Protein AF-A0A9D7KGC4-F1 (afdb_monomer_lite)

pLDDT: mean 89.95, std 12.55, range [38.28, 97.88]

Sequence (109 aa):
MANPQGGLAIKSLQLKQWIYLRDTSAYSVFLEPSGKDAYAVLGLTDRLRDILGGSGVSLRTGIVEFCGRFVCDGIVSNPVWLGSNYRKDFAAHLAALKKKGKFHVSPTC

Foldseek 3Di:
DPDPQVVVQVVQKDFDKWAQQADDPQFTWIADPVLQAIEGEAAPPDGLCVLVVHHGWTWTFIWTAGPFHTYGPNDIDDIDHDDPVVSVVVVVSVVVCVVVVRYYGTDDD

Radius of gyration: 13.59 Å; chains: 1; bounding box: 35×38×26 Å

Structure (mmCIF, N/CA/C/O backbone):
data_AF-A0A9D7KGC4-F1
#
_entry.id   AF-A0A9D7KGC4-F1
#
loop_
_atom_site.group_PDB
_atom_site.id
_atom_site.type_symbol
_atom_site.label_atom_id
_atom_site.label_alt_id
_atom_site.label_comp_id
_atom_site.label_asym_id
_atom_site.label_entity_id
_atom_site.label_seq_id
_atom_site.pdbx_PDB_ins_code
_atom_site.Cartn_x
_atom_site.Cartn_y
_atom_site.Cartn_z
_atom_site.occupancy
_atom_site.B_iso_or_equiv
_atom_site.auth_seq_id
_atom_site.auth_comp_id
_atom_site.auth_asym_id
_atom_site.auth_atom_id
_atom_site.pdbx_PDB_model_num
ATOM 1 N N . MET A 1 1 ? -19.258 -26.433 1.092 1.00 38.28 1 MET A N 1
ATOM 2 C CA . MET A 1 1 ? -20.197 -25.452 1.679 1.00 38.28 1 MET A CA 1
ATOM 3 C C . MET A 1 1 ? -19.608 -24.072 1.438 1.00 38.28 1 MET A C 1
ATOM 5 O O . MET A 1 1 ? -18.481 -23.849 1.859 1.00 38.28 1 MET A O 1
ATOM 9 N N . ALA A 1 2 ? -20.277 -23.200 0.681 1.00 48.66 2 ALA A N 1
ATOM 10 C CA . ALA A 1 2 ? -19.781 -21.844 0.450 1.00 48.66 2 ALA A CA 1
ATOM 11 C C . ALA A 1 2 ? -19.772 -21.083 1.784 1.00 48.66 2 ALA A C 1
ATOM 13 O O . ALA A 1 2 ? -20.787 -21.055 2.477 1.00 48.66 2 ALA A O 1
ATOM 14 N N . ASN A 1 3 ? -18.624 -20.518 2.163 1.00 50.78 3 ASN A N 1
ATOM 15 C CA . ASN A 1 3 ? -18.505 -19.703 3.366 1.00 50.78 3 ASN A CA 1
ATOM 16 C C . ASN A 1 3 ? -19.401 -18.457 3.193 1.00 50.78 3 ASN A C 1
ATOM 18 O O . ASN A 1 3 ? -19.121 -17.653 2.298 1.00 50.78 3 ASN A O 1
ATOM 22 N N . PRO A 1 4 ? -20.459 -18.266 4.005 1.00 51.81 4 PRO A N 1
ATOM 23 C CA . PRO A 1 4 ? -21.400 -17.152 3.853 1.00 51.81 4 PRO A CA 1
ATOM 24 C C . PRO A 1 4 ? -20.734 -15.769 3.963 1.00 51.81 4 PRO A C 1
ATOM 26 O O . PRO A 1 4 ? -21.314 -14.772 3.540 1.00 51.81 4 PRO A O 1
ATOM 29 N N . GLN A 1 5 ? -19.492 -15.694 4.453 1.00 56.12 5 GLN A N 1
ATOM 30 C CA . GLN A 1 5 ? -18.712 -14.457 4.487 1.00 56.12 5 GLN A CA 1
ATOM 31 C C . GLN A 1 5 ? -18.150 -14.020 3.122 1.00 56.12 5 GLN A C 1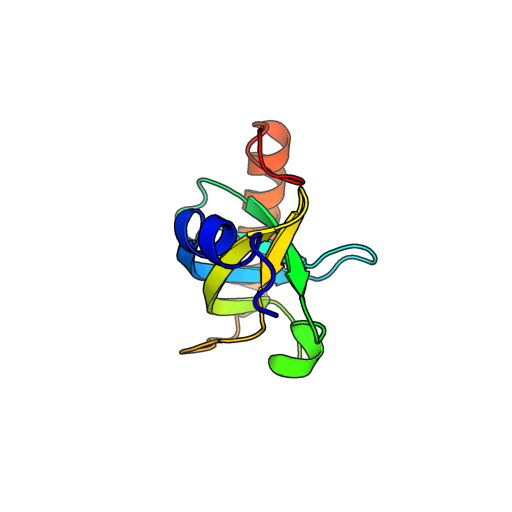
ATOM 33 O O . GLN A 1 5 ? -17.924 -12.830 2.916 1.00 56.12 5 GLN A O 1
ATOM 38 N N . GLY A 1 6 ? -17.977 -14.936 2.161 1.00 55.59 6 GLY A N 1
ATOM 39 C CA . GLY A 1 6 ? -17.430 -14.601 0.838 1.00 55.59 6 GLY A CA 1
ATOM 40 C C . GLY A 1 6 ? -18.342 -13.676 0.020 1.00 55.59 6 GLY A C 1
ATOM 41 O O . GLY A 1 6 ? -17.867 -12.756 -0.640 1.00 55.59 6 GLY A O 1
ATOM 42 N N . GLY A 1 7 ? -19.664 -13.859 0.118 1.00 58.88 7 GLY A N 1
ATOM 43 C CA . GLY A 1 7 ? -20.644 -13.005 -0.567 1.00 58.88 7 GLY A CA 1
ATOM 44 C C . GLY A 1 7 ? -20.740 -11.585 0.006 1.00 58.88 7 GLY A C 1
ATOM 45 O O . GLY A 1 7 ? -21.048 -10.647 -0.727 1.00 58.88 7 GLY A O 1
ATOM 46 N N . LEU A 1 8 ? -20.443 -11.408 1.300 1.00 60.69 8 LEU A N 1
ATOM 47 C CA . LEU A 1 8 ? -20.351 -10.090 1.939 1.00 60.69 8 LEU A CA 1
ATOM 48 C C . LEU A 1 8 ? -19.035 -9.387 1.593 1.00 60.69 8 LEU A C 1
ATOM 50 O O . LEU A 1 8 ? -19.050 -8.186 1.343 1.00 60.69 8 LEU A O 1
ATOM 54 N N . ALA A 1 9 ? -17.936 -10.139 1.488 1.00 67.19 9 ALA A N 1
ATOM 55 C CA . ALA A 1 9 ? -16.644 -9.614 1.060 1.00 67.19 9 ALA A CA 1
ATOM 56 C C . ALA A 1 9 ? -16.741 -8.963 -0.333 1.00 67.19 9 ALA A C 1
ATOM 58 O O . ALA A 1 9 ? -16.315 -7.833 -0.517 1.00 67.19 9 ALA A O 1
ATOM 59 N N . ILE A 1 10 ? -17.412 -9.588 -1.308 1.00 75.94 10 ILE A N 1
ATOM 60 C CA . ILE A 1 10 ? -17.550 -9.005 -2.661 1.00 75.94 10 ILE A CA 1
ATOM 61 C C . ILE A 1 10 ? -18.130 -7.577 -2.639 1.00 75.94 10 ILE A C 1
ATOM 63 O O . ILE A 1 10 ? -17.742 -6.752 -3.464 1.00 75.94 10 ILE A O 1
ATOM 67 N N . LYS A 1 11 ? -19.011 -7.245 -1.686 1.00 83.19 11 LYS A N 1
ATOM 68 C CA . LYS A 1 11 ? -19.609 -5.902 -1.593 1.00 83.19 11 LYS A CA 1
ATOM 69 C C . LYS A 1 11 ? -18.611 -4.813 -1.198 1.00 83.19 11 LYS A C 1
ATOM 71 O O . LYS A 1 11 ? -18.806 -3.666 -1.584 1.00 83.19 11 LYS A O 1
ATOM 76 N N . SER A 1 12 ? -17.566 -5.155 -0.447 1.00 87.44 12 SER A N 1
ATOM 77 C CA . SER A 1 12 ? -16.516 -4.216 -0.035 1.00 87.44 12 SER A CA 1
ATOM 78 C C . SER A 1 12 ? -15.323 -4.199 -0.995 1.00 87.44 12 SER A C 1
ATOM 80 O O . SER A 1 12 ? -14.350 -3.484 -0.754 1.00 87.44 12 SER A O 1
ATOM 82 N N . LEU A 1 13 ? -15.382 -4.963 -2.095 1.00 90.69 13 LEU A N 1
ATOM 83 C CA . LEU A 1 13 ? -14.295 -5.064 -3.060 1.00 90.69 13 LEU A CA 1
ATOM 84 C C . LEU A 1 13 ? -13.989 -3.708 -3.710 1.00 90.69 13 LEU A C 1
ATOM 86 O O . LEU A 1 13 ? -14.752 -3.177 -4.515 1.00 90.69 13 LEU A O 1
ATOM 90 N N . GLN A 1 14 ? -12.794 -3.198 -3.436 1.00 92.75 14 GLN A N 1
ATOM 91 C CA . GLN A 1 14 ? -12.225 -2.021 -4.074 1.00 92.75 14 GLN A CA 1
ATOM 92 C C . GLN A 1 14 ? -11.231 -2.439 -5.161 1.00 92.75 14 GLN A C 1
ATOM 94 O O . GLN A 1 14 ? -10.024 -2.548 -4.922 1.00 92.75 14 GLN A O 1
ATOM 99 N N . LEU A 1 15 ? -11.739 -2.656 -6.376 1.00 93.75 15 LEU A N 1
ATOM 100 C CA . LEU A 1 15 ? -10.912 -2.929 -7.551 1.00 93.75 15 LEU A CA 1
ATOM 101 C C . LEU A 1 15 ? -10.472 -1.621 -8.222 1.00 93.75 15 LEU A C 1
ATOM 103 O O . LEU A 1 15 ? -11.207 -1.037 -9.019 1.00 93.75 15 LEU A O 1
ATOM 107 N N . LYS A 1 16 ? -9.250 -1.172 -7.934 1.00 95.12 16 LYS A N 1
ATOM 108 C CA . LYS A 1 16 ? -8.681 0.065 -8.496 1.00 95.12 16 LYS A CA 1
ATOM 109 C C . LYS A 1 16 ? -7.159 -0.010 -8.613 1.00 95.12 16 LYS A C 1
ATOM 111 O O . LYS A 1 16 ? -6.557 -1.050 -8.347 1.00 95.12 16 LYS A O 1
ATOM 116 N N . GLN A 1 17 ? -6.553 1.086 -9.064 1.00 96.56 17 GLN A N 1
ATOM 117 C CA . GLN A 1 17 ? -5.106 1.263 -9.031 1.00 96.56 17 GLN A CA 1
ATOM 118 C C . GLN A 1 17 ? -4.654 1.538 -7.595 1.00 96.56 17 GLN A C 1
ATOM 120 O O . GLN A 1 17 ? -5.278 2.323 -6.881 1.00 96.56 17 GLN A O 1
ATOM 125 N N . TRP A 1 18 ? -3.545 0.925 -7.204 1.00 97.38 18 TRP A N 1
ATOM 126 C CA . TRP A 1 18 ? -2.945 1.039 -5.888 1.00 97.38 18 TRP A CA 1
ATOM 127 C C . TRP A 1 18 ? -1.431 1.173 -5.982 1.00 97.38 18 TRP A C 1
ATOM 129 O O . TRP A 1 18 ? -0.793 0.632 -6.885 1.00 97.38 18 TRP A O 1
ATOM 139 N N . ILE A 1 19 ? -0.853 1.843 -4.992 1.00 97.62 19 ILE A N 1
ATOM 140 C CA . ILE A 1 19 ? 0.583 1.863 -4.748 1.00 97.62 19 ILE A CA 1
ATOM 141 C C . ILE A 1 19 ? 0.893 0.899 -3.609 1.00 97.62 19 ILE A C 1
ATOM 143 O O . ILE A 1 19 ? 0.664 1.213 -2.442 1.00 97.62 19 ILE A O 1
ATOM 147 N N . TYR A 1 20 ? 1.451 -0.260 -3.940 1.00 97.38 20 TYR A N 1
ATOM 148 C CA . TYR A 1 20 ? 2.060 -1.155 -2.968 1.00 97.38 20 TYR A CA 1
ATOM 149 C C . TYR A 1 20 ? 3.453 -0.637 -2.614 1.00 97.38 20 TYR A C 1
ATOM 151 O O . TYR A 1 20 ? 4.432 -0.841 -3.335 1.00 97.38 20 TYR A O 1
ATOM 159 N N . LEU A 1 21 ? 3.540 0.082 -1.499 1.00 97.44 21 LEU A N 1
ATOM 160 C CA . LEU A 1 21 ? 4.747 0.819 -1.145 1.00 97.44 21 LEU A CA 1
ATOM 16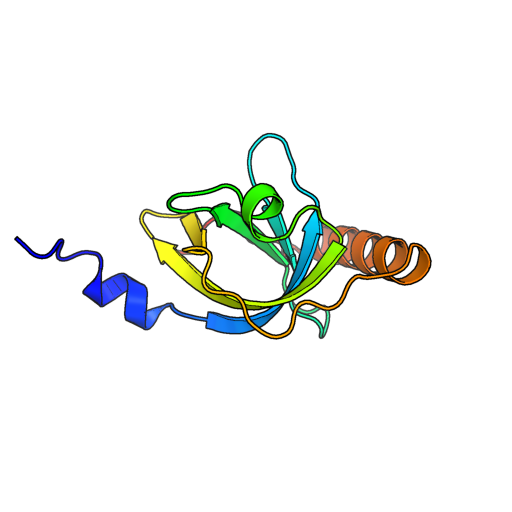1 C C . LEU A 1 21 ? 5.821 -0.089 -0.540 1.00 97.44 21 LEU A C 1
ATOM 163 O O . LEU A 1 21 ? 6.975 -0.079 -0.972 1.00 97.44 21 LEU A O 1
ATOM 167 N N . ARG A 1 22 ? 5.449 -0.839 0.500 1.00 96.88 22 ARG A N 1
ATOM 168 C CA . ARG A 1 22 ? 6.361 -1.682 1.282 1.00 96.88 22 ARG A CA 1
ATOM 169 C C . ARG A 1 22 ? 5.605 -2.683 2.135 1.00 96.88 22 ARG A C 1
ATOM 171 O O . ARG A 1 22 ? 4.433 -2.472 2.442 1.00 96.88 22 ARG A O 1
ATOM 178 N N . ASP A 1 23 ? 6.329 -3.684 2.608 1.00 95.62 23 ASP A N 1
ATOM 179 C CA . ASP A 1 23 ? 5.877 -4.531 3.705 1.00 95.62 23 ASP A CA 1
ATOM 180 C C . ASP A 1 23 ? 6.353 -4.005 5.050 1.00 95.62 23 ASP A C 1
ATOM 182 O O . ASP A 1 23 ? 7.370 -3.319 5.176 1.00 95.62 23 ASP A O 1
ATOM 186 N N . THR A 1 24 ? 5.598 -4.383 6.064 1.00 94.88 24 THR A N 1
ATOM 187 C CA . THR A 1 24 ? 6.013 -4.422 7.459 1.00 94.88 24 THR A CA 1
ATOM 188 C C . THR A 1 24 ? 6.068 -5.886 7.900 1.00 94.88 24 THR A C 1
ATOM 190 O O . THR A 1 24 ? 5.747 -6.785 7.124 1.00 94.88 24 THR A O 1
ATOM 193 N N . SER A 1 25 ? 6.433 -6.144 9.154 1.00 92.12 25 SER A N 1
ATOM 194 C CA . SER A 1 25 ? 6.329 -7.493 9.724 1.00 92.12 25 SER A CA 1
ATOM 195 C C . SER A 1 25 ? 4.886 -8.006 9.816 1.00 92.12 25 SER A C 1
ATOM 197 O O . SER A 1 25 ? 4.691 -9.213 9.892 1.00 92.12 25 SER A O 1
ATOM 199 N N . ALA A 1 26 ? 3.889 -7.112 9.819 1.00 93.56 26 ALA A N 1
ATOM 200 C CA . ALA A 1 26 ? 2.491 -7.460 10.073 1.00 93.56 26 ALA A CA 1
ATOM 201 C C . ALA A 1 26 ? 1.573 -7.324 8.848 1.00 93.56 26 ALA A C 1
ATOM 203 O O . ALA A 1 26 ? 0.545 -7.985 8.797 1.00 93.56 26 ALA A O 1
ATOM 204 N N . TYR A 1 27 ? 1.897 -6.449 7.894 1.00 96.00 27 TYR A N 1
ATOM 205 C CA . TYR A 1 27 ? 1.039 -6.126 6.746 1.00 96.00 27 TYR A CA 1
ATOM 206 C C . TYR A 1 27 ? 1.803 -5.419 5.623 1.00 96.00 27 TYR A C 1
ATOM 208 O O . TYR A 1 27 ? 2.859 -4.819 5.852 1.00 96.00 27 TYR A O 1
ATOM 216 N N . SER A 1 28 ? 1.217 -5.397 4.430 1.00 96.81 28 SER A N 1
ATOM 217 C CA . SER A 1 28 ? 1.647 -4.580 3.296 1.00 96.81 28 SER A CA 1
ATOM 218 C C . SER A 1 28 ? 0.955 -3.213 3.317 1.00 96.81 28 SER A C 1
ATOM 220 O O . SER A 1 28 ? -0.219 -3.096 3.658 1.00 96.81 28 SER A O 1
ATOM 222 N N . VAL A 1 29 ? 1.679 -2.150 2.968 1.00 97.88 29 VAL A N 1
ATOM 223 C CA . VAL A 1 29 ? 1.132 -0.787 2.903 1.00 97.88 29 VAL A CA 1
ATOM 224 C C . VAL A 1 29 ? 0.680 -0.479 1.486 1.00 97.88 29 VAL A C 1
ATOM 226 O O . VAL A 1 29 ? 1.509 -0.415 0.574 1.00 97.88 29 VAL A O 1
ATOM 229 N N . PHE A 1 30 ? -0.616 -0.227 1.334 1.00 97.69 30 PHE A N 1
ATOM 230 C CA . PHE A 1 30 ? -1.225 0.204 0.083 1.00 97.69 30 PHE A CA 1
ATOM 231 C C . PHE A 1 30 ? -1.653 1.663 0.190 1.00 97.69 30 PHE A C 1
ATOM 233 O O . PHE A 1 30 ? -2.240 2.063 1.190 1.00 97.69 30 PHE A O 1
ATOM 240 N N . LEU A 1 31 ? -1.361 2.464 -0.830 1.00 97.75 31 LEU A N 1
ATOM 241 C CA . LEU A 1 31 ? -1.866 3.828 -0.950 1.00 97.75 31 LEU A CA 1
ATOM 242 C C . LEU A 1 31 ? -2.750 3.934 -2.181 1.00 97.75 31 LEU A C 1
ATOM 244 O O . LEU A 1 31 ? -2.452 3.362 -3.230 1.00 97.75 31 LEU A O 1
ATOM 248 N N . GLU A 1 32 ? -3.821 4.699 -2.059 1.00 94.81 32 GLU A N 1
ATOM 249 C CA . GLU A 1 32 ? -4.568 5.147 -3.221 1.00 94.81 32 GLU A CA 1
ATOM 250 C C . GLU A 1 32 ? -3.722 6.210 -3.971 1.00 94.81 32 GLU A C 1
ATOM 252 O O . GLU A 1 32 ? -3.164 7.097 -3.318 1.00 94.81 32 GLU A O 1
ATOM 257 N N . PRO A 1 33 ? -3.557 6.128 -5.309 1.00 90.81 33 PRO A N 1
ATOM 258 C CA . PRO A 1 33 ? -2.629 6.986 -6.052 1.00 90.81 33 PRO A CA 1
ATOM 259 C C . PRO A 1 33 ? -2.901 8.487 -5.937 1.00 90.81 33 PRO A C 1
ATOM 261 O O . PRO A 1 33 ? -1.953 9.266 -5.989 1.00 90.81 33 PRO A O 1
ATOM 264 N N . SER A 1 34 ? -4.159 8.905 -5.748 1.00 90.25 34 SER A N 1
ATOM 265 C CA . SER A 1 34 ? -4.484 10.318 -5.511 1.00 90.25 34 SER A CA 1
ATOM 266 C C . SER A 1 34 ? -4.080 10.813 -4.115 1.00 90.25 34 SER A C 1
ATOM 268 O O . SER A 1 34 ? -4.214 11.997 -3.814 1.00 90.25 34 SER A O 1
ATOM 270 N N . GLY A 1 35 ? -3.550 9.928 -3.264 1.00 87.06 35 GLY A N 1
ATOM 271 C CA . GLY A 1 35 ? -3.022 10.268 -1.949 1.00 87.06 35 GLY A CA 1
ATOM 272 C C . GLY A 1 35 ? -4.108 10.575 -0.923 1.00 87.06 35 GLY A C 1
ATOM 273 O O . GLY A 1 35 ? -3.837 11.306 0.028 1.00 87.06 35 GLY A O 1
ATOM 274 N N . LYS A 1 36 ? -5.330 10.057 -1.113 1.00 93.38 36 LYS A N 1
ATOM 275 C CA . LYS A 1 36 ? -6.465 10.297 -0.204 1.00 93.38 36 LYS A CA 1
ATOM 276 C C . LYS A 1 36 ? -6.475 9.379 1.007 1.00 93.38 36 LYS A C 1
ATOM 278 O O . LYS A 1 36 ? -6.753 9.839 2.112 1.00 93.38 36 LYS A O 1
ATOM 283 N N . ASP A 1 37 ? -6.150 8.110 0.792 1.00 95.88 37 ASP A N 1
ATOM 284 C CA . ASP A 1 37 ? -6.238 7.065 1.803 1.00 95.88 37 ASP A CA 1
ATOM 285 C C . ASP A 1 37 ? -5.091 6.064 1.653 1.00 95.88 37 ASP A C 1
ATOM 287 O O . ASP A 1 37 ? -4.568 5.825 0.558 1.00 95.88 37 ASP A O 1
ATOM 291 N N . ALA A 1 38 ? -4.716 5.457 2.773 1.00 97.75 38 ALA A N 1
ATOM 292 C CA . ALA A 1 38 ? -3.773 4.352 2.823 1.00 97.75 38 ALA A CA 1
ATOM 293 C C . ALA A 1 38 ? -4.326 3.219 3.690 1.00 97.75 38 ALA A C 1
ATOM 295 O O . ALA A 1 38 ? -5.077 3.464 4.629 1.00 97.75 38 ALA A O 1
ATOM 296 N N . TYR A 1 39 ? -3.925 1.987 3.394 1.00 97.69 39 TYR A N 1
ATOM 297 C CA . TYR A 1 39 ? -4.479 0.774 3.985 1.00 97.69 39 TYR A CA 1
ATOM 298 C C . TYR A 1 39 ? -3.364 -0.177 4.417 1.00 97.69 39 TYR A C 1
ATOM 300 O O . TYR A 1 39 ? -2.351 -0.329 3.726 1.00 97.69 39 TYR A O 1
ATOM 308 N N . ALA A 1 40 ? -3.558 -0.820 5.567 1.00 97.38 40 ALA A N 1
ATOM 309 C CA . ALA A 1 40 ? -2.796 -1.994 5.974 1.00 97.38 40 ALA A CA 1
ATOM 310 C C . ALA A 1 40 ? -3.474 -3.240 5.394 1.00 97.38 40 ALA A C 1
ATOM 312 O O . ALA A 1 40 ? -4.578 -3.586 5.807 1.00 97.38 40 ALA A O 1
ATOM 313 N N . VAL A 1 41 ? -2.827 -3.890 4.430 1.00 96.50 41 VAL A N 1
ATOM 314 C CA . VAL A 1 41 ? -3.403 -4.982 3.636 1.00 96.50 41 VAL A CA 1
ATOM 315 C C . VAL A 1 41 ? -2.657 -6.278 3.908 1.00 96.50 41 VAL A C 1
ATOM 317 O O . VAL A 1 41 ? -1.424 -6.298 3.927 1.00 96.50 41 VAL A O 1
ATOM 320 N N . LEU A 1 42 ? -3.399 -7.365 4.092 1.00 94.81 42 LEU A N 1
ATOM 321 C CA . LEU A 1 42 ? -2.855 -8.716 4.189 1.00 94.81 42 LEU A CA 1
ATOM 322 C C . LEU A 1 42 ? -3.009 -9.450 2.857 1.00 94.81 42 LEU A C 1
ATOM 324 O O . LEU A 1 42 ? -4.026 -9.314 2.182 1.00 94.81 42 LEU A O 1
ATOM 328 N N . GLY A 1 43 ? -2.016 -10.256 2.495 1.00 92.25 43 GLY A N 1
ATOM 329 C CA . GLY A 1 43 ? -2.227 -11.298 1.495 1.00 92.25 43 GLY A CA 1
ATOM 330 C C . GLY A 1 43 ? -3.116 -12.389 2.089 1.00 92.25 43 GLY A C 1
ATOM 331 O O . GLY A 1 43 ? -2.876 -12.797 3.225 1.00 92.25 43 GLY A O 1
ATOM 332 N N . LEU A 1 44 ? -4.158 -12.813 1.371 1.00 86.31 44 LEU A N 1
ATOM 333 C CA . LEU A 1 44 ? -5.086 -13.831 1.873 1.00 86.31 44 LEU A CA 1
ATOM 334 C C . LEU A 1 44 ? -4.433 -15.219 1.919 1.00 86.31 44 LEU A C 1
ATOM 336 O O . LEU A 1 44 ? -4.577 -15.929 2.912 1.00 86.31 44 LEU A O 1
ATOM 340 N N . THR A 1 45 ? -3.701 -15.564 0.860 1.00 85.12 45 THR A N 1
ATOM 341 C CA . THR A 1 45 ? -3.047 -16.869 0.697 1.00 85.12 45 THR A CA 1
ATOM 342 C C . THR A 1 45 ? -1.530 -16.707 0.699 1.00 85.12 45 THR A C 1
ATOM 344 O O . THR A 1 45 ? -0.850 -17.222 1.584 1.00 85.12 45 THR A O 1
ATOM 347 N N . ASP A 1 46 ? -1.011 -15.899 -0.228 1.00 86.88 46 ASP A N 1
ATOM 348 C CA . ASP A 1 46 ? 0.421 -15.649 -0.391 1.00 86.88 46 ASP A CA 1
ATOM 349 C C . ASP A 1 46 ? 0.799 -14.222 0.006 1.00 86.88 46 ASP A C 1
ATOM 351 O O . ASP A 1 46 ? -0.014 -13.292 -0.047 1.00 86.88 46 ASP A O 1
ATOM 355 N N . ARG A 1 47 ? 2.069 -14.005 0.368 1.00 87.75 47 ARG A N 1
ATOM 356 C CA . ARG A 1 47 ? 2.561 -12.640 0.589 1.00 87.75 47 ARG A CA 1
ATOM 357 C C . ARG A 1 47 ? 2.647 -11.923 -0.753 1.00 87.75 47 ARG A C 1
ATOM 359 O O . ARG A 1 47 ? 3.195 -12.440 -1.721 1.00 87.75 47 ARG A O 1
ATOM 366 N N . LEU A 1 48 ? 2.210 -10.668 -0.789 1.00 88.38 48 LEU A N 1
ATOM 367 C CA . LEU A 1 48 ? 2.191 -9.883 -2.028 1.00 88.38 48 LEU A CA 1
ATOM 368 C C . LEU A 1 48 ? 3.577 -9.677 -2.645 1.00 88.38 48 LEU A C 1
ATOM 370 O O . LEU A 1 48 ? 3.701 -9.645 -3.865 1.00 88.38 48 LEU A O 1
ATOM 374 N N . ARG A 1 49 ? 4.629 -9.596 -1.824 1.00 91.25 49 ARG A N 1
ATOM 375 C CA . ARG A 1 49 ? 6.010 -9.563 -2.322 1.00 91.25 49 ARG A CA 1
ATOM 376 C C . ARG A 1 49 ? 6.438 -10.832 -3.050 1.00 91.25 49 ARG A C 1
ATOM 378 O O . ARG A 1 49 ? 7.296 -10.727 -3.915 1.00 91.25 49 ARG A O 1
ATOM 385 N N . ASP A 1 50 ? 5.872 -11.985 -2.708 1.00 90.75 50 ASP A N 1
ATOM 386 C CA . ASP A 1 50 ? 6.241 -13.264 -3.315 1.00 90.75 50 ASP A CA 1
ATOM 387 C C . ASP A 1 50 ? 5.567 -13.383 -4.692 1.00 90.75 50 ASP A C 1
ATOM 389 O O . ASP A 1 50 ? 6.178 -13.864 -5.640 1.00 90.75 50 ASP A O 1
ATOM 393 N N . ILE A 1 51 ? 4.361 -12.816 -4.837 1.00 89.75 51 ILE A N 1
ATOM 394 C CA . ILE A 1 51 ? 3.654 -12.676 -6.122 1.00 89.75 51 ILE A CA 1
ATOM 395 C C . ILE A 1 51 ? 4.331 -11.636 -7.027 1.00 89.75 51 ILE A C 1
ATOM 397 O O . ILE A 1 51 ? 4.482 -11.847 -8.227 1.00 89.75 51 ILE A O 1
ATOM 401 N N . LEU A 1 52 ? 4.708 -10.482 -6.468 1.00 90.44 52 LEU A N 1
ATOM 402 C CA . LEU A 1 52 ? 5.223 -9.351 -7.243 1.00 90.44 52 LEU A CA 1
ATOM 403 C C . LEU A 1 52 ? 6.745 -9.374 -7.418 1.00 90.44 52 LEU A C 1
ATOM 405 O O . LEU A 1 52 ? 7.245 -8.636 -8.252 1.00 90.44 52 LEU A O 1
ATOM 409 N N . GLY A 1 53 ? 7.494 -10.171 -6.654 1.00 90.25 53 GLY A N 1
ATOM 410 C CA . GLY A 1 53 ? 8.965 -10.190 -6.654 1.00 90.25 53 GLY A CA 1
ATOM 411 C C . GLY A 1 53 ? 9.626 -9.074 -5.829 1.00 90.25 53 GLY A C 1
ATOM 412 O O . GLY A 1 53 ? 10.842 -8.897 -5.882 1.00 90.25 53 GLY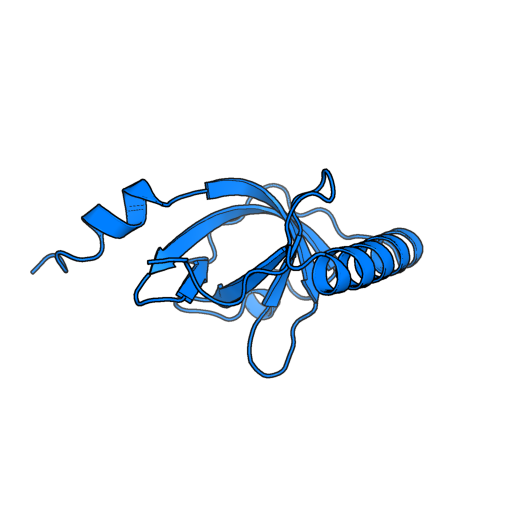 A O 1
ATOM 413 N N . GLY A 1 54 ? 8.850 -8.290 -5.072 1.00 91.62 54 GLY A N 1
ATOM 414 C CA . GLY A 1 54 ? 9.335 -7.143 -4.297 1.00 91.62 54 GLY A CA 1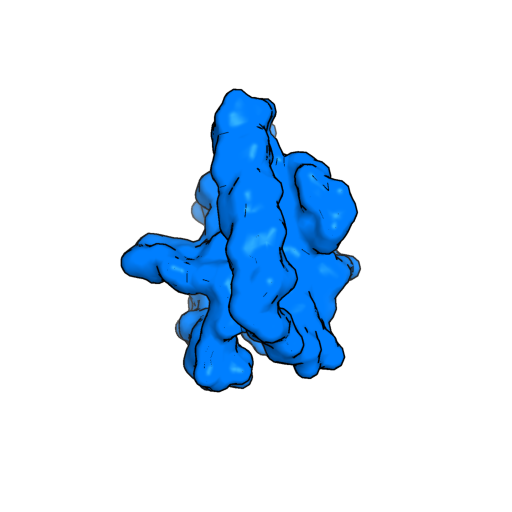
ATOM 415 C C . GLY A 1 54 ? 8.273 -6.065 -4.069 1.00 91.62 54 GLY A C 1
ATOM 416 O O . GLY A 1 54 ? 7.131 -6.204 -4.493 1.00 91.62 54 GLY A O 1
ATOM 417 N N . SER A 1 55 ? 8.655 -4.971 -3.400 1.00 93.00 55 SER A N 1
ATOM 418 C CA . SER A 1 55 ? 7.761 -3.845 -3.087 1.00 93.00 55 SER A CA 1
ATOM 419 C C . SER A 1 55 ? 8.099 -2.564 -3.855 1.00 93.00 55 SER A C 1
ATOM 421 O O . SER A 1 55 ? 9.176 -2.429 -4.442 1.00 93.00 55 SER A O 1
ATOM 423 N N . GLY A 1 56 ? 7.199 -1.580 -3.792 1.00 96.06 56 GLY A N 1
ATOM 424 C CA . GLY A 1 56 ? 7.318 -0.331 -4.539 1.00 96.06 56 GLY A CA 1
ATOM 425 C C . GLY A 1 56 ? 6.795 -0.509 -5.956 1.00 96.06 56 GLY A C 1
ATOM 426 O O . GLY A 1 56 ? 7.531 -0.292 -6.917 1.00 96.06 56 GLY A O 1
ATOM 427 N N . VAL A 1 57 ? 5.538 -0.933 -6.059 1.00 96.94 57 VAL A N 1
ATOM 428 C CA . VAL A 1 57 ? 4.851 -1.247 -7.314 1.00 96.94 57 VAL A CA 1
ATOM 429 C C . VAL A 1 57 ? 3.550 -0.456 -7.374 1.00 96.94 57 VAL A C 1
ATOM 431 O O . VAL A 1 57 ? 2.801 -0.405 -6.401 1.00 96.94 57 VAL A O 1
ATOM 434 N N . SER A 1 58 ? 3.272 0.149 -8.521 1.00 97.06 58 SER A N 1
ATOM 435 C CA . SER A 1 58 ? 1.933 0.599 -8.888 1.00 97.06 58 SER A CA 1
ATOM 436 C C . SER A 1 58 ? 1.240 -0.550 -9.607 1.00 97.06 58 SER A C 1
ATOM 438 O O . SER A 1 58 ? 1.758 -1.038 -10.606 1.00 97.06 58 SER A O 1
ATOM 440 N N . LEU A 1 59 ? 0.106 -1.021 -9.100 1.00 96.38 59 LEU A N 1
ATOM 441 C CA . LEU A 1 59 ? -0.631 -2.133 -9.698 1.00 96.38 59 LEU A CA 1
ATOM 442 C C . LEU A 1 59 ? -2.139 -1.935 -9.577 1.00 96.38 59 LEU A C 1
ATOM 444 O O . LEU A 1 59 ? -2.616 -1.221 -8.696 1.00 96.38 59 LEU A O 1
ATOM 448 N N . ARG A 1 60 ? -2.903 -2.626 -10.418 1.00 96.50 60 ARG A N 1
ATOM 449 C CA . ARG A 1 60 ? -4.350 -2.740 -10.255 1.00 96.50 60 ARG A CA 1
ATOM 450 C C . ARG A 1 60 ? -4.686 -4.068 -9.589 1.00 96.50 60 ARG A C 1
ATOM 452 O O . ARG A 1 60 ? -4.317 -5.125 -10.094 1.00 96.50 60 ARG A O 1
ATOM 459 N N . THR A 1 61 ? -5.385 -4.005 -8.461 1.00 95.56 61 THR A N 1
ATOM 460 C CA . THR A 1 61 ? -5.792 -5.175 -7.669 1.00 95.56 61 THR A CA 1
ATOM 461 C C . THR A 1 61 ? -7.045 -4.872 -6.849 1.00 95.56 61 THR A C 1
ATOM 463 O O . THR A 1 61 ? -7.441 -3.709 -6.703 1.00 95.56 61 THR A O 1
ATOM 466 N N . GLY A 1 62 ? -7.692 -5.925 -6.359 1.00 94.25 62 GLY A N 1
ATOM 467 C CA . GLY A 1 62 ? -8.818 -5.843 -5.445 1.00 94.25 62 GLY A CA 1
ATOM 468 C C . GLY A 1 62 ? -8.353 -5.876 -3.995 1.00 94.25 62 GLY A C 1
ATOM 469 O O . GLY A 1 62 ? -7.679 -6.818 -3.587 1.00 94.25 62 GLY A O 1
ATOM 470 N N . ILE A 1 63 ? -8.751 -4.872 -3.216 1.00 94.94 63 ILE A N 1
ATOM 471 C CA . ILE A 1 63 ? -8.702 -4.939 -1.752 1.00 94.94 63 ILE A CA 1
ATOM 472 C C . ILE A 1 63 ? -10.117 -5.158 -1.250 1.00 94.94 63 ILE A C 1
ATOM 474 O O . ILE A 1 63 ? -11.038 -4.482 -1.702 1.00 94.94 63 ILE A O 1
ATOM 478 N N . VAL A 1 64 ? -10.285 -6.088 -0.321 1.00 93.38 64 VAL A N 1
ATOM 479 C CA . VAL A 1 64 ? -11.587 -6.449 0.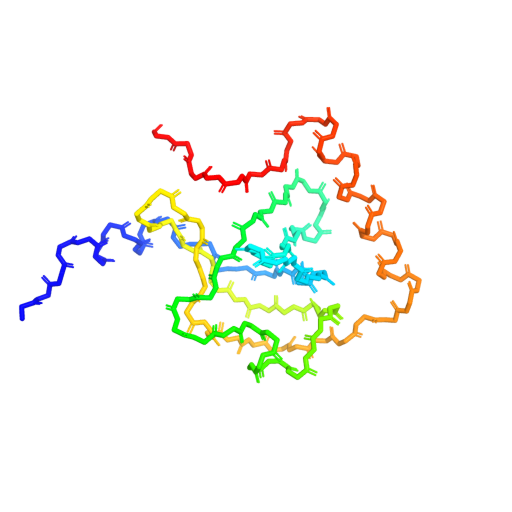225 1.00 93.38 64 VAL A CA 1
ATOM 480 C C . VAL A 1 64 ? -11.556 -6.473 1.745 1.00 93.38 64 VAL A C 1
ATOM 482 O O . VAL A 1 64 ? -10.528 -6.766 2.354 1.00 93.38 64 VAL A O 1
ATOM 485 N N . GLU A 1 65 ? -12.681 -6.148 2.367 1.00 93.38 65 GLU A N 1
ATOM 486 C CA . GLU A 1 65 ? -12.855 -6.265 3.810 1.00 93.38 65 GLU A CA 1
ATOM 487 C C . GLU A 1 65 ? -13.282 -7.691 4.153 1.00 93.38 65 GLU A C 1
ATOM 489 O O . GLU A 1 65 ? -14.317 -8.176 3.692 1.00 93.38 65 GLU A O 1
ATOM 494 N N . PHE A 1 66 ? -12.477 -8.370 4.965 1.00 89.50 66 PHE A N 1
ATOM 495 C CA . PHE A 1 66 ? -12.716 -9.746 5.377 1.00 89.50 66 PHE A CA 1
ATOM 496 C C . PHE A 1 66 ? -12.248 -9.944 6.818 1.00 89.50 66 PHE A C 1
ATOM 498 O O . PHE A 1 66 ? -11.114 -9.605 7.158 1.00 89.50 66 PHE A O 1
ATOM 505 N N . CYS A 1 67 ? -13.124 -10.462 7.684 1.00 89.12 67 CYS A N 1
ATOM 506 C CA . CYS A 1 67 ? -12.826 -10.722 9.100 1.00 89.12 67 CYS A CA 1
ATOM 507 C C . CYS A 1 67 ? -12.164 -9.534 9.841 1.00 89.12 67 CYS A C 1
ATOM 509 O O . CYS A 1 67 ? -11.212 -9.719 10.599 1.00 89.12 67 CYS A O 1
ATOM 511 N N . GLY A 1 68 ? -12.628 -8.299 9.604 1.00 90.56 68 GLY A N 1
ATOM 512 C CA . GLY A 1 68 ? -12.075 -7.099 10.254 1.00 90.56 68 GLY A CA 1
ATOM 513 C C . GLY A 1 68 ? -10.666 -6.714 9.780 1.00 90.56 68 GLY A C 1
ATOM 514 O O . GLY A 1 68 ? -9.945 -5.985 10.470 1.00 90.56 68 GLY A O 1
ATOM 515 N N . ARG A 1 69 ? -10.254 -7.194 8.604 1.00 93.50 69 ARG A N 1
ATOM 516 C CA . ARG A 1 69 ? -8.986 -6.868 7.946 1.00 93.50 69 ARG A CA 1
ATOM 517 C C . ARG A 1 69 ? -9.236 -6.436 6.507 1.00 93.50 69 ARG A C 1
ATOM 519 O O . ARG A 1 69 ? -10.208 -6.861 5.890 1.00 93.50 69 ARG A O 1
ATOM 526 N N . PHE A 1 70 ? -8.328 -5.630 5.967 1.00 95.44 70 PHE A N 1
ATOM 527 C CA . PHE A 1 70 ? -8.226 -5.444 4.523 1.00 95.44 70 PHE A CA 1
ATOM 528 C C . PHE A 1 70 ? -7.331 -6.545 3.961 1.00 95.44 70 PHE A C 1
ATOM 530 O O . PHE A 1 70 ? -6.207 -6.730 4.435 1.00 95.44 70 PHE A O 1
ATOM 537 N N . VAL A 1 71 ? -7.820 -7.277 2.967 1.00 94.81 71 VAL A N 1
ATOM 538 C CA . VAL A 1 71 ? -7.093 -8.390 2.355 1.00 94.81 71 VAL A CA 1
ATOM 539 C C . VAL A 1 71 ? -7.033 -8.250 0.838 1.00 94.81 71 VAL A C 1
ATOM 541 O O . VAL A 1 71 ? -7.881 -7.606 0.221 1.00 94.81 71 VAL A O 1
ATOM 544 N N . CYS A 1 72 ? -6.013 -8.855 0.245 1.00 93.88 72 CYS A N 1
ATOM 545 C CA . CYS A 1 72 ? -5.822 -8.998 -1.189 1.00 93.88 72 CYS A CA 1
ATOM 546 C C . CYS A 1 72 ? -5.540 -10.473 -1.488 1.00 93.88 72 CYS A C 1
ATOM 548 O O . CYS A 1 72 ? -4.641 -11.064 -0.893 1.00 93.88 72 CYS A O 1
ATOM 550 N N . ASP A 1 73 ? -6.288 -11.062 -2.418 1.00 84.56 73 ASP A N 1
ATOM 551 C CA . ASP A 1 73 ? -6.134 -12.471 -2.817 1.00 84.56 73 ASP A CA 1
ATOM 552 C C . ASP A 1 73 ? -5.057 -12.677 -3.901 1.00 84.56 73 ASP A C 1
ATOM 554 O O . ASP A 1 73 ? -4.977 -13.709 -4.551 1.00 84.56 73 ASP A O 1
ATOM 558 N N . GLY A 1 74 ? -4.224 -11.663 -4.154 1.00 82.25 74 GLY A N 1
ATOM 559 C CA . GLY A 1 74 ? -3.092 -11.787 -5.074 1.00 82.25 74 GLY A CA 1
ATOM 560 C C . GLY A 1 74 ? -3.425 -11.652 -6.562 1.00 82.25 74 GLY A C 1
ATOM 561 O O . GLY A 1 74 ? -2.522 -11.721 -7.392 1.00 82.25 74 GLY A O 1
ATOM 562 N N . ILE A 1 75 ? -4.682 -11.376 -6.926 1.00 89.38 75 ILE A N 1
ATOM 563 C CA . ILE A 1 75 ? -5.051 -11.031 -8.308 1.00 89.38 75 ILE A CA 1
ATOM 564 C C . ILE A 1 75 ? -4.532 -9.624 -8.623 1.00 89.38 75 ILE A C 1
ATOM 566 O O . ILE A 1 75 ? -5.033 -8.626 -8.095 1.00 89.38 75 ILE A O 1
ATOM 570 N N . VAL A 1 76 ? -3.532 -9.536 -9.498 1.00 92.25 76 VAL A N 1
ATOM 571 C CA . VAL A 1 76 ? -2.857 -8.285 -9.866 1.00 92.25 76 VAL A CA 1
ATOM 572 C C . VAL A 1 76 ? -2.813 -8.106 -11.381 1.00 92.25 76 VAL A C 1
ATOM 574 O O . VAL A 1 76 ? -2.718 -9.067 -12.138 1.00 92.25 76 VAL A O 1
ATOM 577 N N . SER A 1 77 ? -2.866 -6.858 -11.840 1.00 94.12 77 SER A N 1
ATOM 578 C CA . SER A 1 77 ? -2.705 -6.498 -13.251 1.00 94.12 77 SER A CA 1
ATOM 579 C C . SER A 1 77 ? -1.849 -5.241 -13.400 1.00 94.12 77 SER A C 1
ATOM 581 O O . SER A 1 77 ? -1.843 -4.375 -12.519 1.00 94.12 77 SER A O 1
ATOM 583 N N . ASN A 1 78 ? -1.129 -5.155 -14.522 1.00 92.38 78 ASN A N 1
ATOM 584 C CA . ASN A 1 78 ? -0.285 -4.021 -14.916 1.00 92.38 78 ASN A CA 1
ATOM 585 C C . ASN A 1 78 ? 0.693 -3.537 -13.822 1.00 92.38 78 ASN A C 1
ATOM 587 O O . ASN A 1 78 ? 0.657 -2.357 -13.465 1.00 92.38 78 ASN A O 1
ATOM 591 N N . PRO A 1 79 ? 1.548 -4.413 -13.254 1.00 95.44 79 PRO A N 1
ATOM 592 C CA . PRO A 1 79 ? 2.531 -3.983 -12.269 1.00 95.44 79 PRO A CA 1
ATOM 593 C C . PRO A 1 79 ? 3.587 -3.072 -12.913 1.00 95.44 79 PRO A C 1
ATOM 595 O O . PRO A 1 79 ? 4.236 -3.437 -13.891 1.00 95.44 79 PRO A O 1
ATOM 598 N N . VAL A 1 80 ? 3.785 -1.891 -12.331 1.00 96.56 80 VAL A N 1
ATOM 599 C CA . VAL A 1 80 ? 4.808 -0.916 -12.723 1.00 96.56 80 VAL A CA 1
ATOM 600 C C . VAL A 1 80 ? 5.703 -0.624 -11.526 1.00 96.56 80 VAL A C 1
ATOM 602 O O . VAL A 1 80 ? 5.251 -0.113 -10.501 1.00 96.56 80 VAL A O 1
ATOM 605 N N . TRP A 1 81 ? 6.991 -0.932 -11.654 1.00 97.06 81 TRP A N 1
ATOM 606 C CA . TRP A 1 81 ? 7.971 -0.700 -10.598 1.00 97.06 81 TRP A CA 1
ATOM 607 C C . TRP A 1 81 ? 8.287 0.779 -10.430 1.00 97.06 81 TRP A C 1
ATOM 609 O O . TRP A 1 81 ? 8.595 1.492 -11.383 1.00 97.06 81 TRP A O 1
ATOM 619 N N . LEU A 1 82 ? 8.257 1.233 -9.183 1.00 96.81 82 LEU A N 1
ATOM 620 C CA . LEU A 1 82 ? 8.547 2.612 -8.833 1.00 96.81 82 LEU A CA 1
ATOM 621 C C . LEU A 1 82 ? 10.039 2.799 -8.585 1.00 96.81 82 LEU A C 1
ATOM 623 O O . LEU A 1 82 ? 10.640 2.071 -7.789 1.00 96.81 82 LEU A O 1
ATOM 627 N N . GLY A 1 83 ? 10.608 3.833 -9.204 1.00 97.06 83 GLY A N 1
ATOM 628 C CA . GLY A 1 83 ? 11.943 4.328 -8.878 1.00 97.06 83 GLY A CA 1
ATOM 629 C C . GLY A 1 83 ? 12.021 4.916 -7.464 1.00 97.06 83 GLY A C 1
ATOM 630 O O . GLY A 1 83 ? 11.011 5.182 -6.808 1.00 97.06 83 GLY A O 1
ATOM 631 N N . SER A 1 84 ? 13.243 5.143 -6.985 1.00 95.94 84 SER A N 1
ATOM 632 C CA . SER A 1 84 ? 13.513 5.585 -5.609 1.00 95.94 84 SER A CA 1
ATOM 633 C C . SER A 1 84 ? 12.855 6.921 -5.242 1.00 95.94 84 SER A C 1
ATOM 635 O O . SER A 1 84 ? 12.382 7.059 -4.115 1.00 95.94 84 SER A O 1
ATOM 637 N N . ASN A 1 85 ? 12.774 7.874 -6.175 1.00 97.62 85 ASN A N 1
ATOM 638 C CA . ASN A 1 85 ? 12.145 9.179 -5.941 1.00 97.62 85 ASN A CA 1
ATOM 639 C C . ASN A 1 85 ? 10.643 9.036 -5.668 1.00 97.62 85 ASN A C 1
ATOM 641 O O . ASN A 1 85 ? 10.184 9.420 -4.598 1.00 97.62 85 ASN A O 1
ATOM 645 N N . TYR A 1 86 ? 9.914 8.333 -6.540 1.00 96.62 86 TYR A N 1
ATOM 646 C CA . TYR A 1 86 ? 8.494 8.044 -6.320 1.00 96.62 86 TYR A CA 1
ATOM 647 C C . TYR A 1 86 ? 8.243 7.316 -4.995 1.00 96.62 86 TYR A C 1
ATOM 649 O O . TYR A 1 86 ? 7.304 7.641 -4.272 1.00 96.62 86 TYR A O 1
ATOM 657 N N . ARG A 1 87 ? 9.097 6.354 -4.620 1.00 96.50 87 ARG A N 1
ATOM 658 C CA . ARG A 1 87 ? 8.970 5.659 -3.325 1.00 96.50 87 ARG A CA 1
ATOM 659 C C . ARG A 1 87 ? 9.104 6.616 -2.138 1.00 96.50 87 ARG A C 1
ATOM 661 O O . ARG A 1 87 ? 8.350 6.482 -1.176 1.00 96.50 87 ARG A O 1
ATOM 668 N N . LYS A 1 88 ? 10.047 7.564 -2.190 1.00 96.94 88 LYS A N 1
ATOM 669 C CA . LYS A 1 88 ? 10.216 8.593 -1.150 1.00 96.94 88 LYS A CA 1
ATOM 670 C C . LYS A 1 88 ? 8.989 9.497 -1.073 1.00 96.94 88 LYS A C 1
ATOM 672 O O . LYS A 1 88 ? 8.481 9.717 0.026 1.00 96.94 88 LYS A O 1
ATOM 677 N N . ASP A 1 89 ? 8.471 9.927 -2.218 1.00 96.56 89 ASP A N 1
ATOM 678 C CA . ASP A 1 89 ? 7.292 10.790 -2.282 1.00 96.56 89 ASP A CA 1
ATOM 679 C C . ASP A 1 89 ? 6.066 10.091 -1.688 1.00 96.56 89 ASP A C 1
ATOM 681 O O . ASP A 1 89 ? 5.383 10.647 -0.826 1.00 96.56 89 ASP A O 1
ATOM 685 N N . PHE A 1 90 ? 5.811 8.833 -2.052 1.00 97.44 90 PHE A N 1
ATOM 686 C CA . PHE A 1 90 ? 4.711 8.062 -1.465 1.00 97.44 90 PHE A CA 1
ATOM 687 C C . PHE A 1 90 ? 4.918 7.763 0.025 1.00 97.44 90 PHE A C 1
ATOM 689 O O . PHE A 1 90 ? 3.949 7.737 0.785 1.00 97.44 90 PHE A O 1
ATOM 696 N N . ALA A 1 91 ? 6.158 7.589 0.489 1.00 97.06 91 ALA A N 1
ATOM 697 C CA . ALA A 1 91 ? 6.440 7.453 1.916 1.00 97.06 91 ALA A CA 1
ATOM 698 C C . ALA A 1 91 ? 6.138 8.748 2.694 1.00 97.06 91 ALA A C 1
ATOM 700 O O . ALA A 1 91 ? 5.589 8.683 3.798 1.00 97.06 91 ALA A O 1
ATOM 701 N N . ALA A 1 92 ? 6.432 9.916 2.116 1.00 97.06 92 ALA A N 1
ATOM 702 C CA . ALA A 1 92 ? 6.063 11.207 2.692 1.00 97.06 92 ALA A CA 1
ATOM 703 C C . ALA A 1 92 ? 4.534 11.387 2.735 1.00 97.06 92 ALA A C 1
ATOM 705 O O . ALA A 1 92 ? 3.986 11.776 3.771 1.00 97.06 92 ALA A O 1
ATOM 706 N N . HIS A 1 93 ? 3.830 11.008 1.663 1.00 96.81 93 HIS A N 1
ATOM 707 C CA . HIS A 1 93 ? 2.364 11.006 1.632 1.00 96.81 93 HIS A CA 1
ATOM 708 C C . HIS A 1 93 ? 1.767 10.076 2.690 1.00 96.81 93 HIS A C 1
ATOM 710 O O . HIS A 1 93 ? 0.862 10.484 3.416 1.00 96.81 93 HIS A O 1
ATOM 716 N N . LEU A 1 94 ? 2.308 8.865 2.862 1.00 97.88 94 LEU A N 1
ATOM 717 C CA . LEU A 1 94 ? 1.888 7.956 3.931 1.00 97.88 94 LEU A CA 1
ATOM 718 C C . LEU A 1 94 ? 2.027 8.608 5.312 1.00 97.88 94 LEU A C 1
ATOM 720 O O . LEU A 1 94 ? 1.132 8.487 6.149 1.00 97.88 94 LEU A O 1
ATOM 724 N N . ALA A 1 95 ? 3.145 9.290 5.570 1.00 97.62 95 ALA A N 1
ATOM 725 C CA . ALA A 1 95 ? 3.362 9.971 6.842 1.00 97.62 95 ALA A CA 1
ATOM 726 C C . ALA A 1 95 ? 2.317 11.077 7.077 1.00 97.62 95 ALA A C 1
ATOM 728 O O . ALA A 1 95 ? 1.794 11.200 8.186 1.00 97.62 95 ALA A O 1
ATOM 729 N N . ALA A 1 96 ? 1.963 11.838 6.038 1.00 97.25 96 ALA A N 1
ATOM 730 C CA . ALA A 1 96 ? 0.902 12.840 6.107 1.00 97.25 96 ALA A CA 1
ATOM 731 C C . ALA A 1 96 ? -0.483 12.209 6.340 1.00 97.25 96 ALA A C 1
ATOM 733 O O . ALA A 1 96 ? -1.241 12.694 7.180 1.00 97.25 96 ALA A O 1
ATOM 734 N N . LEU A 1 97 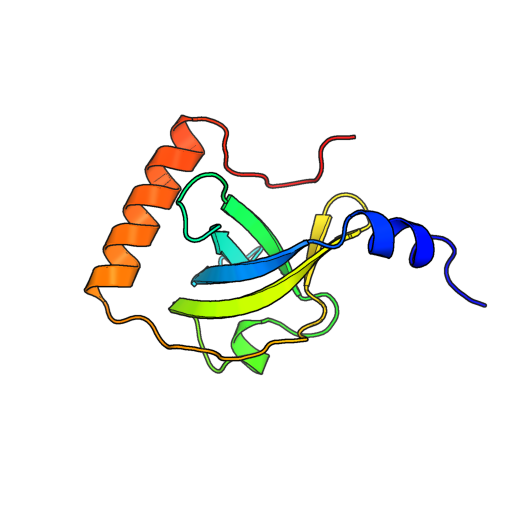? -0.800 11.107 5.655 1.00 97.62 97 LEU A N 1
ATOM 735 C CA . LEU A 1 97 ? -2.059 10.373 5.817 1.00 97.62 97 LEU A CA 1
ATOM 736 C C . LEU A 1 97 ? -2.231 9.827 7.234 1.00 97.62 97 LEU A C 1
ATOM 738 O O . LEU A 1 97 ? -3.301 9.976 7.821 1.00 97.62 97 LEU A O 1
ATOM 742 N N . LYS A 1 98 ? -1.163 9.281 7.829 1.00 97.06 98 LYS A N 1
ATOM 743 C CA . LYS A 1 98 ? -1.171 8.843 9.232 1.00 97.06 98 LYS A CA 1
ATOM 744 C C . LYS A 1 98 ? -1.511 9.986 10.187 1.00 97.06 98 LYS A C 1
ATOM 746 O O . LYS A 1 98 ? -2.384 9.823 11.031 1.00 97.06 98 LYS A O 1
ATOM 751 N N . LYS A 1 99 ? -0.878 11.154 10.020 1.00 97.31 99 LYS A N 1
ATOM 752 C CA . LYS A 1 99 ? -1.159 12.346 10.844 1.00 97.31 99 LYS A CA 1
ATOM 753 C C . LYS A 1 99 ? -2.609 12.828 10.718 1.00 97.31 99 LYS A C 1
ATOM 755 O O . LYS A 1 99 ? -3.141 13.388 11.665 1.00 97.31 99 LYS A O 1
ATOM 760 N N . LYS A 1 100 ? -3.242 12.605 9.563 1.00 96.94 100 LYS A N 1
ATOM 761 C CA . LYS A 1 100 ? -4.635 12.985 9.277 1.00 96.94 100 LYS A CA 1
ATOM 762 C C . LYS A 1 100 ? -5.666 11.913 9.662 1.00 96.94 100 LYS A C 1
ATOM 764 O O . LYS A 1 100 ? -6.844 12.102 9.379 1.00 96.94 100 LYS A O 1
ATOM 769 N N . GLY A 1 101 ? -5.248 10.779 10.232 1.00 96.38 101 GLY A N 1
ATOM 770 C CA . GLY A 1 101 ? -6.154 9.659 10.520 1.00 96.38 101 GLY A CA 1
ATOM 771 C C . GLY A 1 101 ? -6.711 8.975 9.263 1.00 96.38 101 GLY A C 1
ATOM 772 O O . GLY A 1 101 ? -7.767 8.360 9.311 1.00 96.38 101 GLY A O 1
ATOM 773 N N . LYS A 1 102 ? -6.017 9.093 8.125 1.00 97.00 102 LYS A N 1
ATOM 774 C CA . LYS A 1 102 ? -6.395 8.512 6.822 1.00 97.00 102 LYS A CA 1
ATOM 775 C C . LYS A 1 102 ? -5.585 7.258 6.476 1.00 97.00 102 LYS A C 1
ATOM 777 O O . LYS A 1 102 ? -5.407 6.911 5.310 1.00 97.00 102 LYS A O 1
ATOM 782 N N . PHE A 1 103 ? -5.037 6.610 7.502 1.00 97.56 103 PHE A N 1
ATOM 783 C CA . PHE A 1 103 ? -4.389 5.311 7.389 1.00 97.56 103 PHE A CA 1
ATOM 784 C C . PHE A 1 103 ? -5.243 4.260 8.098 1.00 97.56 103 PHE A C 1
ATOM 786 O O . PHE A 1 103 ? -5.318 4.241 9.325 1.00 97.56 103 PHE A O 1
ATOM 793 N N . HIS A 1 104 ? -5.880 3.402 7.309 1.00 96.69 104 HIS A N 1
ATOM 794 C CA . HIS A 1 104 ? -6.878 2.435 7.750 1.00 96.69 104 HIS A CA 1
ATOM 795 C C . HIS A 1 104 ? -6.214 1.088 8.032 1.00 96.69 104 HIS A C 1
ATOM 797 O O . HIS A 1 104 ? -5.684 0.439 7.129 1.00 96.69 104 HIS A O 1
ATOM 803 N N . VAL A 1 105 ? -6.219 0.669 9.297 1.00 95.94 105 VAL A N 1
ATOM 804 C CA . VAL A 1 105 ? -5.615 -0.606 9.734 1.00 95.94 105 VAL A CA 1
ATOM 805 C C . VAL A 1 105 ? -6.625 -1.748 9.851 1.00 95.94 105 VAL A C 1
ATOM 807 O O . VAL A 1 105 ? -6.252 -2.919 9.802 1.00 95.94 105 VAL A O 1
ATOM 810 N N . SER A 1 106 ? -7.902 -1.407 9.975 1.00 92.31 106 SER A N 1
ATOM 811 C CA . SER A 1 106 ? -9.037 -2.322 9.967 1.00 92.31 106 SER A CA 1
ATOM 812 C C . SER A 1 106 ? -10.246 -1.614 9.347 1.00 92.31 106 SER A C 1
ATOM 814 O O . SER A 1 106 ? -10.326 -0.386 9.456 1.00 92.31 106 SER A O 1
ATOM 816 N N . PRO A 1 107 ? -11.176 -2.351 8.721 1.00 85.81 107 PRO A N 1
ATOM 817 C CA . PRO A 1 107 ? -12.467 -1.822 8.304 1.00 85.81 107 PRO A CA 1
ATOM 818 C C . PRO A 1 107 ? -13.200 -1.193 9.488 1.00 85.81 107 PRO A C 1
ATOM 820 O O . PRO A 1 107 ? -13.142 -1.716 10.604 1.00 85.81 107 PRO A O 1
ATOM 823 N N . THR A 1 108 ? -13.869 -0.068 9.258 1.00 70.94 108 THR A N 1
ATOM 824 C CA . THR A 1 108 ? -14.830 0.480 10.219 1.00 70.94 108 THR A CA 1
ATOM 825 C C . THR A 1 108 ? -16.099 -0.361 10.183 1.00 70.94 108 THR A C 1
ATOM 827 O O . THR A 1 108 ? -16.598 -0.646 9.097 1.00 70.94 108 THR A O 1
ATOM 830 N N . CYS A 1 109 ? -16.565 -0.770 11.364 1.00 50.22 109 CYS A N 1
ATOM 831 C CA . CYS A 1 109 ? -17.808 -1.510 11.566 1.00 50.22 109 CYS A CA 1
ATOM 832 C C . CYS A 1 109 ? -19.027 -0.783 10.987 1.00 50.22 109 CYS A C 1
ATOM 834 O O . CYS A 1 109 ? -19.054 0.467 11.083 1.00 50.22 109 CYS A O 1
#

Secondary structure (DSSP, 8-state):
---HHHHHHHHH-EEEEEEEEEE-SS-EEEE-TTSS-EEEEEESSS-HHHHHSSS-EEEEEEEEEETTEEEE-S-EEEEEEPPHHHHHHHHHHHHHHHHTT-EESS---